Protein AF-A0A0B0CZV4-F1 (afdb_monomer_lite)

pLDDT: mean 95.46, std 4.56, range [60.25, 98.5]

Radius of gyration: 18.53 Å; chains: 1; bounding box: 37×29×48 Å

Structure (mmCIF, N/CA/C/O backbone):
data_AF-A0A0B0CZV4-F1
#
_entry.id   AF-A0A0B0CZV4-F1
#
loop_
_atom_site.group_PDB
_atom_site.id
_atom_site.type_symbol
_atom_site.label_atom_id
_atom_site.label_alt_id
_atom_site.label_comp_id
_atom_site.label_asym_id
_atom_site.label_entity_id
_atom_site.label_seq_id
_atom_site.pdbx_PDB_ins_code
_atom_site.Cartn_x
_atom_site.Cartn_y
_atom_site.Cartn_z
_atom_site.occupancy
_atom_site.B_iso_or_equiv
_atom_site.auth_seq_id
_atom_site.auth_comp_id
_atom_site.auth_asym_id
_atom_site.auth_atom_id
_atom_site.pdbx_PDB_model_num
ATOM 1 N N . SER A 1 1 ? 15.281 -7.758 -5.958 1.00 60.25 1 SER A N 1
ATOM 2 C CA . SER A 1 1 ? 15.014 -9.208 -5.991 1.00 60.25 1 SER A CA 1
ATOM 3 C C . SER A 1 1 ? 16.097 -9.901 -6.782 1.00 60.25 1 SER A C 1
ATOM 5 O O . SER A 1 1 ? 16.606 -9.297 -7.718 1.00 60.25 1 SER A O 1
ATOM 7 N N . GLN A 1 2 ? 16.464 -11.126 -6.413 1.00 85.75 2 GLN A N 1
ATOM 8 C CA . GLN A 1 2 ? 17.359 -11.934 -7.242 1.00 85.75 2 GLN A CA 1
ATOM 9 C C . GLN A 1 2 ? 16.633 -12.289 -8.557 1.00 85.75 2 GLN A C 1
ATOM 11 O O . GLN A 1 2 ? 15.478 -12.724 -8.485 1.00 85.75 2 GLN A O 1
ATOM 16 N N . PRO A 1 3 ? 17.253 -12.097 -9.738 1.00 90.00 3 PRO A N 1
ATOM 17 C CA . PRO A 1 3 ? 16.619 -12.370 -11.032 1.00 90.00 3 PRO A CA 1
ATOM 18 C C . PRO A 1 3 ? 16.040 -13.787 -11.153 1.00 90.00 3 PRO A C 1
ATOM 20 O O . PRO A 1 3 ? 14.958 -13.972 -11.704 1.00 90.00 3 PRO A O 1
ATOM 23 N N . GLU A 1 4 ? 16.713 -14.782 -10.575 1.00 92.44 4 GLU A N 1
ATOM 24 C CA . GLU A 1 4 ? 16.299 -16.191 -10.613 1.00 92.44 4 GLU A CA 1
ATOM 25 C C . GLU A 1 4 ? 14.943 -16.438 -9.942 1.00 92.44 4 GLU A C 1
ATOM 27 O O . GLU A 1 4 ? 14.102 -17.173 -10.466 1.00 92.44 4 GLU A O 1
ATOM 32 N N . VAL A 1 5 ? 14.701 -15.783 -8.802 1.00 94.12 5 VAL A N 1
ATOM 33 C CA . VAL A 1 5 ? 13.433 -15.887 -8.069 1.00 94.12 5 VAL A CA 1
ATOM 34 C C . VAL A 1 5 ? 12.301 -15.278 -8.892 1.00 94.12 5 VAL A C 1
ATOM 36 O O . VAL A 1 5 ? 11.238 -15.881 -9.018 1.00 94.12 5 VAL A O 1
ATOM 39 N N . TYR A 1 6 ? 12.541 -14.122 -9.516 1.00 94.06 6 TYR A N 1
ATOM 40 C CA . TYR A 1 6 ? 11.559 -13.489 -10.395 1.00 94.06 6 TYR A CA 1
ATOM 41 C C . TYR A 1 6 ? 11.203 -14.387 -11.589 1.00 94.06 6 TYR A C 1
ATOM 43 O O . TYR A 1 6 ? 10.028 -14.620 -11.860 1.00 94.06 6 TYR A O 1
ATOM 51 N N . GLN A 1 7 ? 12.201 -14.987 -12.243 1.00 94.00 7 GLN A N 1
ATOM 52 C CA . GLN A 1 7 ? 11.965 -15.936 -13.335 1.00 94.00 7 GLN A CA 1
ATOM 53 C C . GLN A 1 7 ? 11.194 -17.184 -12.883 1.00 94.00 7 GLN A C 1
ATOM 55 O O . GLN A 1 7 ? 10.364 -17.700 -13.631 1.00 94.00 7 GLN A O 1
ATOM 60 N N . LYS A 1 8 ? 11.442 -17.681 -11.664 1.00 94.81 8 LYS A N 1
ATOM 61 C CA . LYS A 1 8 ? 10.679 -18.799 -11.093 1.00 94.81 8 LYS A CA 1
ATOM 62 C C . LYS A 1 8 ? 9.196 -18.444 -10.943 1.00 94.81 8 LYS A C 1
ATOM 64 O O . LYS A 1 8 ? 8.360 -19.275 -11.288 1.00 94.81 8 LYS A O 1
ATOM 69 N N . HIS A 1 9 ? 8.882 -17.232 -10.484 1.00 94.81 9 HIS A N 1
ATOM 70 C CA . HIS A 1 9 ? 7.499 -16.752 -10.401 1.00 94.81 9 HIS A CA 1
ATOM 71 C C . HIS A 1 9 ? 6.853 -16.598 -11.785 1.00 94.81 9 HIS A C 1
ATOM 73 O O . HIS A 1 9 ? 5.743 -17.084 -11.986 1.00 94.81 9 HIS A O 1
ATOM 79 N N . LEU A 1 10 ? 7.568 -16.052 -12.776 1.00 95.50 10 LEU A N 1
ATOM 80 C CA . LEU A 1 10 ? 7.051 -15.985 -14.151 1.00 95.50 10 LEU A CA 1
ATOM 81 C C . LEU A 1 10 ? 6.687 -17.373 -14.697 1.00 95.50 10 LEU A C 1
ATOM 83 O O . LEU A 1 10 ? 5.604 -17.555 -15.249 1.00 95.50 10 LEU A O 1
ATOM 87 N N . ARG A 1 11 ? 7.535 -18.384 -14.463 1.00 95.00 11 ARG A N 1
ATOM 88 C CA . ARG A 1 11 ? 7.246 -19.763 -14.887 1.00 95.00 11 ARG A CA 1
ATOM 89 C C . ARG A 1 11 ? 5.989 -20.336 -14.235 1.00 95.00 11 ARG A C 1
ATOM 91 O O . ARG A 1 11 ? 5.262 -21.065 -14.905 1.00 95.00 11 ARG A O 1
ATOM 98 N N . SER A 1 12 ? 5.706 -20.004 -12.971 1.00 95.38 12 SER A N 1
ATOM 99 C CA . SER A 1 12 ? 4.451 -20.431 -12.328 1.00 95.38 12 SER A CA 1
ATOM 100 C C . SER A 1 12 ? 3.204 -19.819 -12.971 1.00 95.38 12 SER A C 1
ATOM 102 O O . SER A 1 12 ? 2.142 -20.431 -12.930 1.00 95.38 12 SER A O 1
ATOM 104 N N . GLU A 1 13 ? 3.350 -18.678 -13.646 1.00 95.19 13 GLU A N 1
ATOM 105 C CA . GLU A 1 13 ? 2.295 -18.023 -14.426 1.00 95.19 13 GLU A CA 1
ATOM 106 C C . GLU A 1 13 ? 2.328 -18.404 -15.919 1.00 95.19 13 GLU A C 1
ATOM 108 O O . GLU A 1 13 ? 1.602 -17.828 -16.724 1.00 95.19 13 GLU A O 1
ATOM 113 N N . LYS A 1 14 ? 3.146 -19.398 -16.307 1.00 96.00 14 LYS A N 1
ATOM 114 C CA . LYS A 1 14 ? 3.389 -19.807 -17.706 1.00 96.00 14 LYS A CA 1
ATOM 115 C C . LYS A 1 14 ? 3.969 -18.686 -18.582 1.00 96.00 14 LYS A C 1
ATOM 117 O O . LYS A 1 14 ? 3.787 -18.690 -19.797 1.00 96.00 14 LYS A O 1
ATOM 122 N N . LEU A 1 15 ? 4.691 -17.750 -17.971 1.00 95.31 15 LEU A N 1
ATOM 123 C CA . LEU A 1 15 ? 5.383 -16.653 -18.640 1.00 95.31 15 LEU A CA 1
ATOM 124 C C . LEU A 1 15 ? 6.899 -16.883 -18.648 1.00 95.31 15 LEU A C 1
ATOM 126 O O . LEU A 1 15 ? 7.462 -17.572 -17.792 1.00 95.31 15 LEU A O 1
ATOM 130 N N . SER A 1 16 ? 7.574 -16.267 -19.614 1.00 94.06 16 SER A N 1
ATOM 131 C CA . SER A 1 16 ? 9.033 -16.209 -19.697 1.00 94.06 16 SER A CA 1
ATOM 132 C C . SER A 1 16 ? 9.529 -14.785 -19.475 1.00 94.06 16 SER A C 1
ATOM 134 O O . SER A 1 16 ? 8.792 -13.814 -19.653 1.00 94.06 16 SER A O 1
ATOM 136 N N . LEU A 1 17 ? 10.800 -14.657 -19.092 1.00 93.81 17 LEU A N 1
ATOM 137 C CA . LEU A 1 17 ? 11.439 -13.350 -19.041 1.00 93.81 17 LEU A CA 1
ATOM 138 C C . LEU A 1 17 ? 11.486 -12.760 -20.454 1.00 93.81 17 LEU A C 1
ATOM 140 O O . LEU A 1 17 ? 11.843 -13.454 -21.405 1.00 93.81 17 LEU A O 1
ATOM 144 N N . GLN A 1 18 ? 11.106 -11.494 -20.574 1.00 92.88 18 GLN A N 1
ATOM 145 C CA . GLN A 1 18 ? 11.172 -10.757 -21.831 1.00 92.88 18 GLN A CA 1
ATOM 146 C C . GLN A 1 18 ? 12.629 -10.446 -22.191 1.00 92.88 18 GLN A C 1
ATOM 148 O O . GLN A 1 18 ? 13.509 -10.408 -21.325 1.00 92.88 18 GLN A O 1
ATOM 153 N N . GLU A 1 19 ? 12.882 -10.192 -23.471 1.00 94.31 19 GLU A N 1
ATOM 154 C CA . GLU A 1 19 ? 14.183 -9.694 -23.912 1.00 94.31 19 GLU A CA 1
ATOM 155 C C . GLU A 1 19 ? 14.464 -8.308 -23.311 1.00 94.31 19 GLU A C 1
ATOM 157 O O . GLU A 1 19 ? 13.550 -7.515 -23.084 1.00 94.31 19 GLU A O 1
ATOM 162 N N . ASN A 1 20 ? 15.742 -8.004 -23.068 1.00 93.69 20 ASN A N 1
ATOM 163 C CA . ASN A 1 20 ? 16.201 -6.701 -22.570 1.00 93.69 20 ASN A CA 1
ATOM 164 C C . ASN A 1 20 ? 15.630 -6.288 -21.196 1.00 93.69 20 ASN A C 1
ATOM 166 O O . ASN A 1 20 ? 15.392 -5.106 -20.942 1.00 93.69 20 ASN A O 1
ATOM 170 N N . VAL A 1 21 ? 15.442 -7.247 -20.283 1.00 94.12 21 VAL A N 1
ATOM 171 C CA . VAL A 1 21 ? 15.089 -6.967 -18.882 1.00 94.12 21 VAL A CA 1
ATOM 172 C C . VAL A 1 21 ? 16.348 -6.853 -18.022 1.00 94.12 21 VAL A C 1
ATOM 174 O O . VAL A 1 21 ? 17.125 -7.799 -17.902 1.00 94.12 21 VAL A O 1
ATOM 177 N N . TYR A 1 22 ? 16.509 -5.706 -17.360 1.00 93.50 22 TYR A N 1
ATOM 178 C CA . TYR A 1 22 ? 17.648 -5.405 -16.492 1.00 93.50 22 TYR A CA 1
ATOM 179 C C . TYR A 1 22 ? 17.196 -5.275 -15.034 1.00 93.50 22 TYR A C 1
ATOM 181 O O . TYR A 1 22 ? 16.274 -4.522 -14.720 1.00 93.50 22 TYR A O 1
ATOM 189 N N . PHE A 1 23 ? 17.863 -5.986 -14.124 1.00 93.62 23 PHE A N 1
ATOM 190 C CA . PHE A 1 23 ? 17.592 -5.915 -12.688 1.00 93.62 23 PHE A CA 1
ATOM 191 C C . PHE A 1 23 ? 18.612 -5.000 -12.022 1.00 93.62 23 PHE A C 1
ATOM 193 O O . PHE A 1 23 ? 19.804 -5.296 -12.015 1.00 93.62 23 PHE A O 1
ATOM 200 N N . MET A 1 24 ? 18.143 -3.896 -11.446 1.00 92.75 24 MET A N 1
ATOM 201 C CA . MET A 1 24 ? 19.004 -2.879 -10.846 1.00 92.75 24 MET A CA 1
ATOM 202 C C . MET A 1 24 ? 18.405 -2.371 -9.536 1.00 92.75 24 MET A C 1
ATOM 204 O O . MET A 1 24 ? 17.186 -2.264 -9.388 1.00 92.75 24 MET A O 1
ATOM 208 N N . THR A 1 25 ? 19.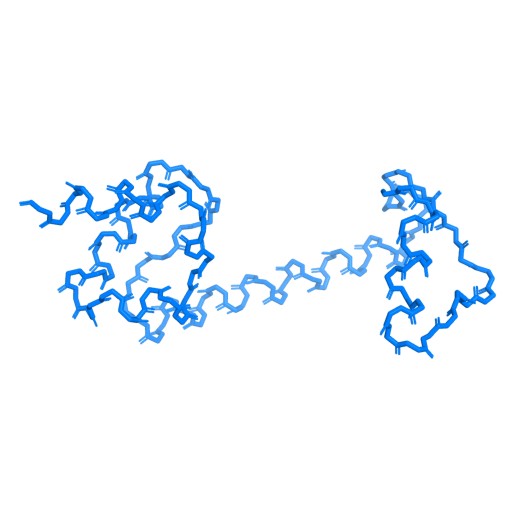261 -2.049 -8.571 1.00 93.94 25 THR A N 1
ATOM 209 C CA . THR A 1 25 ? 18.854 -1.350 -7.349 1.00 93.94 25 THR A CA 1
ATOM 210 C C . THR A 1 25 ? 18.788 0.151 -7.620 1.00 93.94 25 THR A C 1
ATOM 212 O O . THR A 1 25 ? 19.622 0.688 -8.344 1.00 93.94 25 THR A O 1
ATOM 215 N N . LYS A 1 26 ? 17.785 0.834 -7.049 1.00 93.75 26 LYS A N 1
ATOM 216 C CA . LYS A 1 26 ? 17.553 2.278 -7.255 1.00 93.75 26 LYS A CA 1
ATOM 217 C C . LYS A 1 26 ? 17.460 2.673 -8.740 1.00 93.75 26 LYS A C 1
ATOM 219 O O . LYS A 1 26 ? 18.009 3.688 -9.168 1.00 93.75 26 LYS A O 1
ATOM 224 N N . ALA A 1 27 ? 16.794 1.840 -9.542 1.00 95.75 27 ALA A N 1
ATOM 225 C CA . ALA A 1 27 ? 16.676 2.006 -10.992 1.00 95.75 27 ALA A CA 1
ATOM 226 C C . ALA A 1 27 ? 16.051 3.357 -11.406 1.00 95.75 27 ALA A C 1
ATOM 228 O O . ALA A 1 27 ? 16.319 3.855 -12.499 1.00 95.75 27 ALA A O 1
ATOM 229 N N . GLU A 1 28 ? 15.281 3.989 -10.518 1.00 95.81 28 GLU A N 1
ATOM 230 C CA . GLU A 1 28 ? 14.732 5.332 -10.694 1.00 95.81 28 GLU A CA 1
ATOM 231 C C . GLU A 1 28 ? 15.800 6.422 -10.877 1.00 95.81 28 GLU A C 1
ATOM 233 O O . GLU A 1 28 ? 15.519 7.435 -11.509 1.00 95.81 28 GLU A O 1
ATOM 238 N N . SER A 1 29 ? 17.022 6.228 -10.371 1.00 96.38 29 SER A N 1
ATOM 239 C CA . SER A 1 29 ? 18.131 7.172 -10.578 1.00 96.38 29 SER A CA 1
ATOM 240 C C . SER A 1 29 ? 18.795 7.033 -11.951 1.00 96.38 29 SER A C 1
ATOM 242 O O . SER A 1 29 ? 19.519 7.933 -12.365 1.00 96.38 29 SER A O 1
ATOM 244 N N . TYR A 1 30 ? 18.556 5.921 -12.653 1.00 96.00 30 TYR A N 1
ATOM 245 C CA . TYR A 1 30 ? 19.196 5.598 -13.932 1.00 96.00 30 TYR A CA 1
ATOM 246 C C . TYR A 1 30 ? 18.245 5.720 -15.127 1.00 96.00 30 TYR A C 1
ATOM 248 O O . TYR A 1 30 ? 18.694 5.951 -16.245 1.00 96.00 30 TYR A O 1
ATOM 256 N N . SER A 1 31 ? 16.936 5.557 -14.914 1.00 97.19 31 SER A N 1
ATOM 257 C CA . SER A 1 31 ? 15.933 5.579 -15.979 1.00 97.19 31 SER A CA 1
ATOM 258 C C . SER A 1 31 ? 14.766 6.493 -15.631 1.00 97.19 31 SER A C 1
ATOM 260 O O . SER A 1 31 ? 14.026 6.253 -14.673 1.00 97.19 31 SER A O 1
ATOM 262 N N . ILE A 1 32 ? 14.549 7.502 -16.479 1.00 97.81 32 ILE A N 1
ATOM 263 C CA . ILE A 1 32 ? 13.395 8.405 -16.381 1.00 97.81 32 ILE A CA 1
ATOM 264 C C . ILE A 1 32 ? 12.092 7.606 -16.466 1.00 97.81 32 ILE A C 1
ATOM 266 O O . ILE A 1 32 ? 11.180 7.859 -15.689 1.00 97.81 32 ILE A O 1
ATOM 270 N N . ALA A 1 33 ? 12.020 6.585 -17.326 1.00 97.69 33 ALA A N 1
ATOM 271 C CA . ALA A 1 33 ? 10.832 5.742 -17.442 1.00 97.69 33 ALA A CA 1
ATOM 272 C C . ALA A 1 33 ? 10.489 5.032 -16.117 1.00 97.69 33 ALA A C 1
ATOM 274 O O . ALA A 1 33 ? 9.321 4.977 -15.728 1.00 97.69 33 ALA A O 1
ATOM 275 N N . VAL A 1 34 ? 11.498 4.552 -15.377 1.00 97.62 34 VAL A N 1
ATOM 276 C CA . VAL A 1 34 ? 11.303 3.927 -14.054 1.00 97.62 34 VAL A CA 1
ATOM 277 C C . VAL A 1 34 ? 10.861 4.956 -13.010 1.00 97.62 34 VAL A C 1
ATOM 279 O O . VAL A 1 34 ? 9.955 4.684 -12.213 1.00 97.62 34 VAL A O 1
ATOM 282 N N . ALA A 1 35 ? 11.454 6.154 -13.023 1.00 98.12 35 ALA A N 1
ATOM 283 C CA . ALA A 1 35 ? 11.036 7.249 -12.149 1.00 98.12 35 ALA A CA 1
ATOM 284 C C . ALA A 1 35 ? 9.576 7.662 -12.421 1.00 98.12 35 ALA A C 1
ATOM 286 O O . ALA A 1 35 ? 8.780 7.777 -11.486 1.00 98.12 35 ALA A O 1
ATOM 287 N N . THR A 1 36 ? 9.187 7.792 -13.691 1.00 98.44 36 THR A N 1
ATOM 288 C CA . THR A 1 36 ? 7.811 8.085 -14.111 1.00 98.44 36 THR A CA 1
ATOM 289 C C . THR A 1 36 ? 6.844 6.987 -13.673 1.00 98.44 36 THR A C 1
ATOM 291 O O . THR A 1 36 ? 5.816 7.294 -13.068 1.00 98.44 36 THR A O 1
ATOM 294 N N . GLY A 1 37 ? 7.182 5.711 -13.891 1.00 98.12 37 GLY A N 1
ATOM 295 C CA . GLY A 1 37 ? 6.373 4.583 -13.419 1.00 98.12 37 GLY A CA 1
ATOM 296 C C . GLY A 1 37 ? 6.164 4.612 -11.901 1.00 98.12 37 GLY A C 1
ATOM 297 O O . GLY A 1 37 ? 5.047 4.426 -11.416 1.00 98.12 37 GLY A O 1
ATOM 298 N N . SER A 1 38 ? 7.210 4.960 -11.147 1.00 97.81 38 SER A N 1
ATOM 299 C CA . SER A 1 38 ? 7.136 5.126 -9.691 1.00 97.81 38 SER A CA 1
ATOM 300 C C . SER A 1 38 ? 6.190 6.257 -9.267 1.00 97.81 38 SER A C 1
ATOM 302 O O . SER A 1 38 ? 5.483 6.115 -8.269 1.00 97.81 38 SER A O 1
ATOM 304 N N . ILE A 1 39 ? 6.148 7.373 -10.003 1.00 98.38 39 ILE A N 1
ATOM 305 C CA . ILE A 1 39 ? 5.228 8.493 -9.736 1.00 98.38 39 ILE A CA 1
ATOM 306 C C . ILE A 1 39 ? 3.781 8.086 -10.025 1.00 98.38 39 ILE A C 1
ATOM 308 O O . ILE A 1 39 ? 2.905 8.328 -9.191 1.00 98.38 39 ILE A O 1
ATOM 312 N N . ILE A 1 40 ? 3.531 7.428 -11.161 1.00 98.50 40 ILE A N 1
ATOM 313 C CA . ILE A 1 40 ? 2.194 6.949 -11.540 1.00 98.50 40 ILE A CA 1
ATOM 314 C C . ILE A 1 40 ? 1.660 5.981 -10.479 1.00 98.50 40 ILE A C 1
ATOM 316 O O . ILE A 1 40 ? 0.544 6.163 -9.991 1.00 98.50 40 ILE A O 1
ATOM 320 N N . ALA A 1 41 ? 2.478 5.016 -10.048 1.00 98.38 41 ALA A N 1
ATOM 321 C CA . ALA A 1 41 ? 2.101 4.063 -9.008 1.00 98.38 41 ALA A CA 1
ATOM 322 C C . ALA A 1 41 ? 1.757 4.756 -7.677 1.00 98.38 41 ALA A C 1
ATOM 324 O O . ALA A 1 41 ? 0.736 4.444 -7.064 1.00 98.38 41 ALA A O 1
ATOM 325 N N . ARG A 1 42 ? 2.558 5.742 -7.242 1.00 98.38 42 ARG A N 1
ATOM 326 C CA . ARG A 1 42 ? 2.273 6.517 -6.018 1.00 98.38 42 ARG A CA 1
ATOM 327 C C . ARG A 1 42 ? 0.987 7.332 -6.139 1.00 98.38 42 ARG A C 1
ATOM 329 O O . ARG A 1 42 ? 0.219 7.385 -5.183 1.00 98.38 42 ARG A O 1
ATOM 336 N N . SER A 1 43 ? 0.739 7.944 -7.297 1.00 98.44 43 SER A N 1
ATOM 337 C CA . SER A 1 43 ? -0.499 8.687 -7.553 1.00 98.44 43 SER A CA 1
ATOM 338 C C . SER A 1 43 ? -1.723 7.773 -7.477 1.00 98.44 43 SER A C 1
ATOM 340 O O . SER A 1 43 ? -2.686 8.097 -6.781 1.00 98.44 43 SER A O 1
ATOM 342 N N . ALA A 1 44 ? -1.665 6.605 -8.124 1.00 98.50 44 ALA A N 1
ATOM 343 C CA . ALA A 1 44 ? -2.736 5.614 -8.082 1.00 98.50 44 ALA A CA 1
ATOM 344 C C . ALA A 1 44 ? -2.983 5.107 -6.653 1.00 98.50 44 ALA A C 1
ATOM 346 O O . ALA A 1 44 ? -4.128 5.036 -6.214 1.00 98.50 44 ALA A O 1
ATOM 347 N N . PHE A 1 45 ? -1.913 4.845 -5.898 1.00 98.00 45 PHE A N 1
ATOM 348 C CA . PHE A 1 45 ? -1.998 4.441 -4.497 1.00 98.00 45 PHE A CA 1
ATOM 349 C C . PHE A 1 45 ? -2.699 5.491 -3.627 1.00 98.00 45 PHE A C 1
ATOM 351 O O . PHE A 1 45 ? -3.610 5.149 -2.882 1.00 98.00 45 PHE A O 1
ATOM 358 N N . VAL A 1 46 ? -2.319 6.771 -3.726 1.00 97.75 46 VAL A N 1
ATOM 359 C CA . VAL A 1 46 ? -2.958 7.840 -2.935 1.00 97.75 46 VAL A CA 1
ATOM 360 C C . VAL A 1 46 ? -4.444 7.967 -3.275 1.00 97.75 46 VAL A C 1
ATOM 362 O O . VAL A 1 46 ? -5.257 8.080 -2.364 1.00 97.75 46 VAL A O 1
ATOM 365 N N . LYS A 1 47 ? -4.815 7.884 -4.559 1.00 98.19 47 LYS A N 1
ATOM 366 C CA . LYS A 1 47 ? -6.226 7.898 -4.978 1.00 98.19 47 LYS A CA 1
ATOM 367 C C . LYS A 1 47 ? -7.008 6.720 -4.396 1.00 98.19 47 LYS A C 1
ATOM 369 O O . LYS A 1 47 ? -8.088 6.934 -3.860 1.00 98.19 47 LYS A O 1
ATOM 374 N N . ALA A 1 48 ? -6.451 5.511 -4.458 1.00 97.38 48 ALA A N 1
ATOM 375 C CA . ALA A 1 48 ? -7.080 4.325 -3.885 1.00 97.38 48 ALA A CA 1
ATOM 376 C C . ALA A 1 48 ? -7.266 4.463 -2.366 1.00 97.38 48 ALA A C 1
ATOM 378 O O . ALA A 1 48 ? -8.352 4.205 -1.868 1.00 97.38 48 ALA A O 1
ATOM 379 N N . MET A 1 49 ? -6.252 4.944 -1.637 1.00 97.25 49 MET A N 1
ATOM 380 C CA . MET A 1 49 ? -6.367 5.181 -0.191 1.00 97.25 49 MET A CA 1
ATOM 381 C C . MET A 1 49 ? -7.468 6.194 0.143 1.00 97.25 49 MET A C 1
ATOM 383 O O . MET A 1 49 ? -8.255 5.943 1.047 1.00 97.25 49 MET A O 1
ATOM 387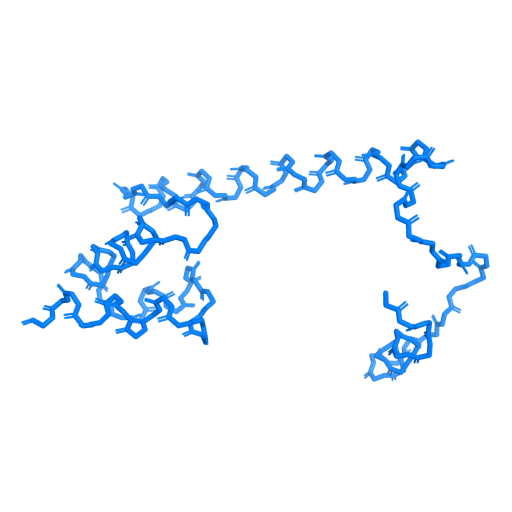 N N . ASN A 1 50 ? -7.558 7.297 -0.606 1.00 97.31 50 ASN A N 1
ATOM 388 C CA . ASN A 1 50 ? -8.621 8.287 -0.415 1.00 97.31 50 ASN A CA 1
ATOM 389 C C . ASN A 1 50 ? -10.011 7.693 -0.694 1.00 97.31 50 ASN A C 1
ATOM 391 O O . ASN A 1 50 ? -10.968 8.045 -0.014 1.00 97.31 50 ASN A O 1
ATOM 395 N N . GLN A 1 51 ? -10.127 6.794 -1.677 1.00 97.19 51 GLN A N 1
ATOM 396 C CA . GLN A 1 51 ? -11.383 6.099 -1.954 1.00 97.19 51 GLN A CA 1
ATOM 397 C C . GLN A 1 51 ? -11.786 5.193 -0.786 1.00 97.19 51 GLN A C 1
ATOM 399 O O . GLN A 1 51 ? -12.938 5.222 -0.378 1.00 97.19 51 GLN A O 1
ATOM 404 N N . LEU A 1 52 ? -10.840 4.459 -0.190 1.00 96.44 52 LEU A N 1
ATOM 405 C CA . LEU A 1 52 ? -11.125 3.642 0.994 1.00 96.44 52 LEU A CA 1
ATOM 406 C C . LEU A 1 52 ? -11.595 4.502 2.179 1.00 96.44 52 LEU A C 1
ATOM 408 O O . LEU A 1 52 ? -12.525 4.118 2.883 1.00 96.44 52 LEU A O 1
ATOM 412 N N . GLU A 1 53 ? -10.981 5.669 2.397 1.00 96.69 53 GLU A N 1
ATOM 413 C CA . GLU A 1 53 ? -11.433 6.619 3.427 1.00 96.69 53 GLU A CA 1
ATOM 414 C C . GLU A 1 53 ? -12.840 7.154 3.129 1.00 96.69 53 GLU A C 1
ATOM 416 O O . GLU A 1 53 ? -13.655 7.276 4.039 1.00 96.69 53 GLU A O 1
ATOM 421 N N . PHE A 1 54 ? -13.153 7.431 1.860 1.00 96.44 54 PHE A N 1
ATOM 422 C CA . PHE A 1 54 ? -14.487 7.859 1.441 1.00 96.44 54 PHE A CA 1
ATOM 423 C C . PHE A 1 54 ? -15.540 6.763 1.659 1.00 96.44 54 PHE A C 1
ATOM 425 O O . PHE A 1 54 ? -16.577 7.027 2.261 1.00 96.44 54 PHE A O 1
ATOM 432 N N . ASP A 1 55 ? -15.257 5.532 1.228 1.00 93.94 55 ASP A N 1
ATOM 433 C CA . ASP A 1 55 ? -16.184 4.397 1.310 1.00 93.94 55 ASP A CA 1
ATOM 434 C C . ASP A 1 55 ? -16.459 3.972 2.759 1.00 93.94 55 ASP A C 1
ATOM 436 O O . ASP A 1 55 ? -17.557 3.523 3.088 1.00 93.94 55 ASP A O 1
ATOM 440 N N . THR A 1 56 ? -15.457 4.099 3.631 1.00 94.12 56 THR A N 1
ATOM 441 C CA . THR A 1 56 ? -15.576 3.749 5.055 1.00 94.12 56 THR A CA 1
ATOM 442 C C . THR A 1 56 ? -15.982 4.925 5.933 1.00 94.12 56 THR A C 1
ATOM 444 O O . THR A 1 56 ? -16.325 4.714 7.088 1.00 94.12 56 THR A O 1
ATOM 447 N N . GLY A 1 57 ? -15.889 6.166 5.453 1.00 96.56 57 GLY A N 1
ATOM 448 C CA . GLY A 1 57 ? -16.073 7.361 6.282 1.00 96.56 57 GLY A CA 1
ATOM 449 C C . GLY A 1 57 ? -15.074 7.489 7.444 1.00 96.56 57 GLY A C 1
ATOM 450 O O . GLY A 1 57 ? -15.275 8.324 8.327 1.00 96.56 57 GLY A O 1
ATOM 451 N N . LEU A 1 58 ? -14.012 6.675 7.470 1.00 95.75 58 LEU A N 1
ATOM 452 C CA . LEU A 1 58 ? -13.012 6.629 8.535 1.00 95.75 58 LEU A CA 1
ATOM 453 C C . LEU A 1 58 ? -11.617 6.959 7.984 1.00 95.75 58 LEU A C 1
ATOM 455 O O . LEU A 1 58 ? -11.294 6.606 6.851 1.00 95.75 58 LEU A O 1
ATOM 459 N N . PRO A 1 59 ? -10.745 7.602 8.782 1.00 95.56 59 PRO A N 1
ATOM 460 C CA . PRO A 1 59 ? -9.373 7.870 8.370 1.00 95.56 59 PRO A CA 1
ATOM 461 C C . PRO A 1 59 ? -8.548 6.576 8.305 1.00 95.56 59 PRO A C 1
ATOM 463 O O . PRO A 1 59 ? -8.509 5.802 9.264 1.00 95.56 59 PRO A O 1
ATOM 466 N N . ILE A 1 60 ? -7.801 6.383 7.214 1.00 96.50 60 ILE A N 1
ATOM 467 C CA . ILE A 1 60 ? -6.962 5.205 6.964 1.00 96.50 60 ILE A CA 1
ATOM 468 C C . ILE A 1 60 ? -5.502 5.666 6.800 1.00 96.50 60 ILE A C 1
ATOM 470 O O . ILE A 1 60 ? -5.008 5.922 5.693 1.00 96.50 60 ILE A O 1
ATOM 474 N N . PRO A 1 61 ? -4.753 5.776 7.914 1.00 96.31 61 PRO A N 1
ATOM 475 C CA . PRO A 1 61 ? -3.372 6.224 7.873 1.00 96.31 61 PRO A CA 1
ATOM 476 C C . PRO A 1 61 ? -2.479 5.223 7.132 1.00 96.31 61 PRO A C 1
ATOM 478 O O . PRO A 1 61 ? -2.588 4.008 7.272 1.00 96.31 61 PRO A O 1
ATOM 481 N N . LYS A 1 62 ? -1.521 5.757 6.373 1.00 95.38 62 LYS A N 1
ATOM 482 C CA . LYS A 1 62 ? -0.520 4.969 5.643 1.00 95.38 62 LYS A CA 1
ATOM 483 C C . LYS A 1 62 ? 0.550 4.411 6.594 1.00 95.38 62 LYS A C 1
ATOM 485 O O . LYS A 1 62 ? 0.912 5.050 7.582 1.00 95.38 62 LYS A O 1
ATOM 490 N N . GLY A 1 63 ? 1.128 3.264 6.235 1.00 94.62 63 GLY A N 1
ATOM 491 C CA . GLY A 1 63 ? 2.211 2.611 6.980 1.00 94.62 63 GLY A CA 1
ATOM 492 C C . GLY A 1 63 ? 1.708 1.496 7.898 1.00 94.62 63 GLY A C 1
ATOM 493 O O . GLY A 1 63 ? 0.717 0.847 7.589 1.00 94.62 63 GLY A O 1
ATOM 494 N N . ALA A 1 64 ? 2.408 1.263 9.012 1.00 96.19 64 ALA A N 1
ATOM 495 C CA . ALA A 1 64 ? 2.096 0.190 9.970 1.00 96.19 64 ALA A CA 1
ATOM 496 C C . ALA A 1 64 ? 2.346 0.607 11.437 1.00 96.19 64 ALA A C 1
ATOM 498 O O . ALA A 1 64 ? 2.700 -0.214 12.281 1.00 96.19 64 ALA A O 1
ATOM 499 N N . SER A 1 65 ? 2.231 1.907 11.730 1.00 95.88 65 SER A N 1
ATOM 500 C CA . SER A 1 65 ? 2.458 2.461 13.075 1.00 95.88 65 SER A CA 1
ATOM 501 C C . SER A 1 65 ? 1.291 2.181 14.031 1.00 95.88 65 SER A C 1
ATOM 503 O O . SER A 1 65 ? 0.229 1.733 13.609 1.00 95.88 65 SER A O 1
ATOM 505 N N . SER A 1 66 ? 1.432 2.556 15.305 1.00 96.62 66 SER A N 1
ATOM 506 C CA . SER A 1 66 ? 0.344 2.467 16.294 1.00 96.62 66 SER A CA 1
ATOM 507 C C . SER A 1 66 ? -0.915 3.258 15.915 1.00 96.62 66 SER A C 1
ATOM 509 O O . SER A 1 66 ? -2.006 2.944 16.384 1.00 96.62 66 SER A O 1
ATOM 511 N N . LYS A 1 67 ? -0.802 4.269 15.041 1.00 97.44 67 LYS A N 1
ATOM 512 C CA . LYS A 1 67 ? -1.971 4.968 14.480 1.00 97.44 67 LYS A CA 1
ATOM 513 C C . LYS A 1 67 ? -2.807 4.054 13.579 1.00 97.44 67 LYS A C 1
ATOM 515 O O . LYS A 1 67 ? -4.023 4.186 13.559 1.00 97.44 67 LYS A O 1
ATOM 520 N N . VAL A 1 68 ? -2.160 3.130 12.867 1.00 97.75 68 VAL A N 1
ATOM 521 C CA . VAL A 1 68 ? -2.820 2.140 12.001 1.00 97.75 68 VAL A CA 1
ATOM 522 C C . VAL A 1 68 ? -3.533 1.091 12.847 1.00 97.75 68 VAL A C 1
ATOM 524 O O . VAL A 1 68 ? -4.665 0.749 12.534 1.00 97.75 68 VAL A O 1
ATOM 527 N N . ASP A 1 69 ? -2.928 0.659 13.960 1.00 97.88 69 ASP A N 1
ATOM 528 C CA . ASP A 1 69 ? -3.571 -0.263 14.913 1.00 97.88 69 ASP A CA 1
ATOM 529 C C . ASP A 1 69 ? -4.899 0.315 15.429 1.00 97.88 69 ASP A C 1
ATOM 531 O O . ASP A 1 69 ? -5.919 -0.370 15.450 1.00 97.88 69 ASP A O 1
ATOM 535 N N . LYS A 1 70 ? -4.897 1.607 15.792 1.00 97.94 70 LYS A N 1
ATOM 536 C CA . LYS A 1 70 ? -6.100 2.324 16.235 1.00 97.94 70 LYS A CA 1
ATOM 537 C C . LYS A 1 70 ? -7.136 2.452 15.121 1.00 97.94 70 LYS A C 1
ATOM 539 O O . LYS A 1 70 ? -8.296 2.159 15.360 1.00 97.94 70 LYS A O 1
ATOM 544 N N . ALA A 1 71 ? -6.728 2.846 13.914 1.00 97.44 71 ALA A N 1
ATOM 545 C CA . ALA A 1 71 ? -7.649 2.960 12.781 1.00 97.44 71 ALA A CA 1
ATOM 546 C C . ALA A 1 71 ? -8.310 1.614 12.437 1.00 97.44 71 ALA A C 1
ATOM 548 O O . ALA A 1 71 ? -9.519 1.552 12.242 1.00 97.44 71 ALA A O 1
ATOM 549 N N . ALA A 1 72 ? -7.541 0.522 12.443 1.00 97.56 72 ALA A N 1
ATOM 550 C CA . ALA A 1 72 ? -8.078 -0.820 12.245 1.00 97.56 72 ALA A CA 1
ATOM 551 C C . ALA A 1 72 ? -9.047 -1.229 13.368 1.00 97.56 72 ALA A C 1
ATOM 553 O O . ALA A 1 72 ? -10.072 -1.841 13.084 1.00 97.56 72 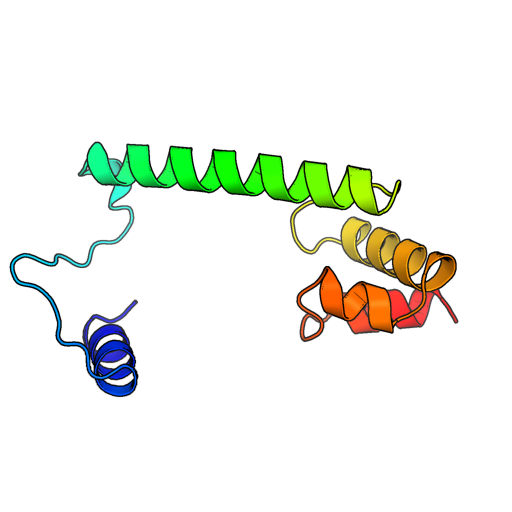ALA A O 1
ATOM 554 N N . ALA A 1 73 ? -8.774 -0.862 14.626 1.00 97.75 73 ALA A N 1
ATOM 555 C CA . ALA A 1 73 ? -9.698 -1.113 15.734 1.00 97.75 73 ALA A CA 1
ATOM 556 C C . ALA A 1 73 ? -11.024 -0.352 15.564 1.00 97.75 73 ALA A C 1
ATOM 558 O O . ALA A 1 73 ? -12.084 -0.917 15.816 1.00 97.75 73 ALA A O 1
ATOM 559 N N . GLU A 1 74 ? -10.983 0.898 15.094 1.00 97.44 74 GLU A N 1
ATOM 560 C CA . GLU A 1 74 ? -12.194 1.674 14.798 1.00 97.44 74 GLU A CA 1
ATOM 561 C C . GLU A 1 74 ? -12.996 1.074 13.634 1.00 97.44 74 GLU A C 1
ATOM 563 O O . GLU A 1 74 ? -14.216 0.973 13.731 1.00 97.44 74 GLU A O 1
ATOM 568 N N . ILE A 1 75 ? -12.329 0.578 12.583 1.00 97.56 75 ILE A N 1
ATOM 569 C CA . ILE A 1 75 ? -12.993 -0.160 11.493 1.00 97.56 75 ILE A CA 1
ATOM 570 C C . ILE A 1 75 ? -13.689 -1.415 12.033 1.00 97.56 75 ILE A C 1
ATOM 572 O O . ILE A 1 75 ? -14.857 -1.635 11.721 1.00 97.56 75 ILE A O 1
ATOM 576 N N . ILE A 1 76 ? -13.010 -2.211 12.870 1.00 97.38 76 ILE A N 1
ATOM 577 C CA . ILE A 1 76 ? -13.599 -3.422 13.464 1.00 97.38 76 ILE A CA 1
ATOM 578 C C . ILE A 1 76 ? -14.828 -3.067 14.313 1.00 97.38 76 ILE A C 1
ATOM 580 O O . ILE A 1 76 ? -15.847 -3.744 14.216 1.00 97.38 76 ILE A O 1
ATOM 584 N N . LYS A 1 77 ? -14.765 -2.006 15.128 1.00 97.19 77 LYS A N 1
ATOM 585 C CA . LYS A 1 77 ? -15.906 -1.567 15.951 1.00 97.19 77 LYS A CA 1
ATOM 586 C C . LYS A 1 77 ? -17.093 -1.104 15.110 1.00 97.19 77 LYS A C 1
ATOM 588 O O . LYS A 1 77 ? -18.230 -1.375 15.481 1.00 97.19 77 LYS A O 1
ATOM 593 N N . ALA A 1 78 ? -16.835 -0.386 14.018 1.00 96.69 78 ALA A N 1
ATOM 594 C CA . ALA A 1 78 ? -17.879 0.200 13.184 1.00 96.69 78 ALA A CA 1
ATOM 595 C C . ALA A 1 78 ? -18.518 -0.811 12.217 1.00 96.69 78 ALA A C 1
ATOM 597 O O . ALA A 1 78 ? -19.723 -0.752 11.985 1.00 96.69 78 ALA A O 1
ATOM 598 N N . TYR A 1 79 ? -17.722 -1.728 11.659 1.00 96.12 79 TYR A N 1
ATOM 599 C CA . TYR A 1 79 ? -18.129 -2.574 10.531 1.00 96.12 79 TYR A CA 1
ATOM 600 C C . TYR A 1 79 ? -17.889 -4.076 10.732 1.00 96.12 79 TYR A C 1
ATOM 602 O O . TYR A 1 79 ? -18.300 -4.870 9.889 1.00 96.12 79 TYR A O 1
ATOM 610 N N . GLY A 1 80 ? -17.242 -4.482 11.825 1.00 95.50 80 GLY A N 1
ATOM 611 C CA . GLY A 1 80 ? -16.853 -5.869 12.075 1.00 95.50 80 GLY A CA 1
ATOM 612 C C . GLY A 1 80 ? -15.495 -6.251 11.476 1.00 95.50 80 GLY A C 1
ATOM 613 O O . GLY A 1 80 ? -14.872 -5.497 10.726 1.00 95.50 80 GLY A O 1
ATOM 614 N N . GLU A 1 81 ? -15.013 -7.443 11.838 1.00 95.62 81 GLU A N 1
ATOM 615 C CA . GLU A 1 81 ? -13.709 -7.951 11.385 1.00 95.62 81 GLU A CA 1
ATOM 616 C C . GLU A 1 81 ? -13.688 -8.281 9.887 1.00 95.62 81 GLU A C 1
ATOM 618 O O . GLU A 1 81 ? -12.686 -7.998 9.234 1.00 95.62 81 GLU A O 1
ATOM 623 N N . ASP A 1 82 ? -14.793 -8.783 9.330 1.00 95.56 82 ASP A N 1
ATOM 624 C CA . ASP A 1 82 ? -14.900 -9.138 7.906 1.00 95.56 82 ASP A CA 1
ATOM 625 C C . ASP A 1 82 ? -14.605 -7.931 7.006 1.00 95.56 82 ASP A C 1
ATOM 627 O O . ASP A 1 82 ? -13.896 -8.034 6.004 1.00 95.56 82 ASP A O 1
ATOM 631 N N . LYS A 1 83 ? -15.055 -6.736 7.416 1.00 94.94 83 LYS A N 1
ATOM 632 C CA . LYS A 1 83 ? -14.773 -5.511 6.666 1.00 94.94 83 LYS A CA 1
ATOM 633 C C . LYS A 1 83 ? -13.283 -5.178 6.644 1.00 94.94 83 LYS A C 1
ATOM 635 O O . LYS A 1 83 ? -12.787 -4.628 5.663 1.00 94.94 83 LYS A O 1
ATOM 640 N N . LEU A 1 84 ? -12.546 -5.512 7.703 1.00 95.50 84 LEU A N 1
ATOM 641 C CA . LEU A 1 84 ? -11.100 -5.318 7.733 1.00 95.50 84 LEU A CA 1
ATOM 642 C C . LEU A 1 84 ? -10.387 -6.251 6.739 1.00 95.50 84 LEU A C 1
ATOM 644 O O . LEU A 1 84 ? -9.368 -5.845 6.179 1.00 95.50 84 LEU A O 1
ATOM 648 N N . GLU A 1 85 ? -10.915 -7.453 6.481 1.00 95.19 85 GLU A N 1
ATOM 649 C CA . GLU A 1 85 ? -10.354 -8.386 5.490 1.00 95.19 85 GLU A CA 1
ATOM 650 C C . GLU A 1 85 ? -10.427 -7.841 4.059 1.00 95.19 85 GLU A C 1
ATOM 652 O O . GLU A 1 85 ? -9.498 -8.038 3.277 1.00 95.19 85 GLU A O 1
ATOM 657 N N . GLU A 1 86 ? -11.478 -7.083 3.738 1.00 94.44 86 GLU A N 1
ATOM 658 C CA . GLU A 1 86 ? -11.624 -6.416 2.438 1.00 94.44 86 GLU A CA 1
ATOM 659 C C . GLU A 1 86 ? -10.638 -5.250 2.252 1.00 94.44 86 GLU A C 1
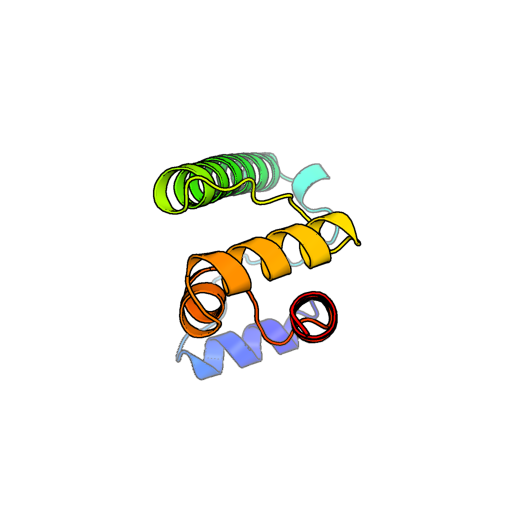ATOM 661 O O . GLU A 1 86 ? -10.215 -4.950 1.135 1.00 94.44 86 GLU A O 1
ATOM 666 N N . LEU A 1 87 ? -10.285 -4.564 3.343 1.00 94.31 87 LEU A N 1
ATOM 667 C CA . LEU A 1 87 ? -9.567 -3.286 3.303 1.00 94.31 87 LEU A CA 1
ATOM 668 C C . LEU A 1 87 ? -8.064 -3.417 3.578 1.00 94.31 87 LEU A C 1
ATOM 670 O O . LEU A 1 87 ? -7.275 -2.564 3.159 1.00 94.31 87 LEU A O 1
ATOM 674 N N . ALA A 1 88 ? -7.648 -4.446 4.320 1.00 95.75 88 ALA A N 1
ATOM 675 C CA . ALA A 1 88 ? -6.314 -4.523 4.902 1.00 95.75 88 ALA A CA 1
ATOM 676 C C . ALA A 1 88 ? -5.594 -5.846 4.619 1.00 95.75 88 ALA A C 1
ATOM 678 O O . ALA A 1 88 ? -6.166 -6.895 4.346 1.00 95.75 88 ALA A O 1
ATOM 679 N N . LYS A 1 89 ? -4.265 -5.811 4.754 1.00 96.38 89 LYS A N 1
ATOM 680 C CA . LYS A 1 89 ? -3.435 -7.021 4.761 1.00 96.38 89 LYS A CA 1
ATOM 681 C C . LYS A 1 89 ? -3.510 -7.669 6.140 1.00 96.38 89 LYS A C 1
ATOM 683 O O . LYS A 1 89 ? -2.682 -7.388 7.004 1.00 96.38 89 LYS A O 1
ATOM 688 N N . VAL A 1 90 ? -4.487 -8.546 6.345 1.00 96.44 90 VAL A N 1
ATOM 689 C CA . VAL A 1 90 ? -4.823 -9.045 7.691 1.00 96.44 90 VAL A CA 1
ATOM 690 C C . VAL A 1 90 ? -3.763 -9.924 8.357 1.00 96.44 90 VAL A C 1
ATOM 692 O O . VAL A 1 90 ? -3.771 -10.057 9.576 1.00 96.44 90 VAL A O 1
ATOM 695 N N . HIS A 1 91 ? -2.789 -10.436 7.602 1.00 96.38 91 HIS A N 1
ATOM 696 C CA . HIS A 1 91 ? -1.643 -11.181 8.142 1.00 96.38 91 HIS A CA 1
ATOM 697 C C . HIS A 1 91 ? -0.595 -10.294 8.845 1.00 96.38 91 HIS A C 1
ATOM 699 O O . HIS A 1 91 ? 0.370 -10.809 9.409 1.00 96.38 91 HIS A O 1
ATOM 705 N N . PHE A 1 92 ? -0.741 -8.966 8.810 1.00 97.12 92 PHE A N 1
ATOM 706 C CA . PHE A 1 92 ? 0.142 -8.057 9.538 1.00 97.12 92 PHE A CA 1
ATOM 707 C C . PHE A 1 92 ? -0.154 -8.089 11.043 1.00 97.12 92 PHE A C 1
ATOM 709 O O . PHE A 1 9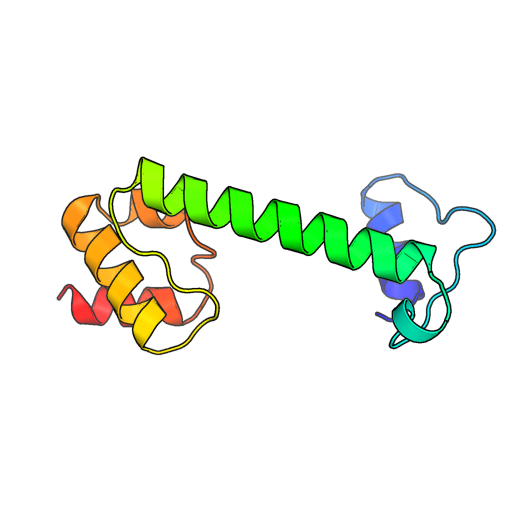2 ? -1.301 -8.197 11.474 1.00 97.12 92 PHE A O 1
ATOM 716 N N . ALA A 1 93 ? 0.883 -7.893 11.866 1.00 97.56 93 ALA A N 1
ATOM 717 C CA . ALA A 1 93 ? 0.750 -7.842 13.326 1.00 97.56 93 ALA A CA 1
ATOM 718 C C . ALA A 1 93 ? -0.238 -6.761 13.815 1.00 97.56 93 ALA A C 1
ATOM 720 O O . ALA A 1 93 ? -0.792 -6.882 14.908 1.00 97.56 93 ALA A O 1
ATOM 721 N N . ASN A 1 94 ? -0.471 -5.720 13.006 1.00 97.94 94 ASN A N 1
ATOM 722 C CA . ASN A 1 94 ? -1.443 -4.659 13.263 1.00 97.94 94 ASN A CA 1
ATOM 723 C C . ASN A 1 94 ? -2.857 -5.206 13.509 1.00 97.94 94 ASN A C 1
ATOM 725 O O . ASN A 1 94 ? -3.548 -4.701 14.386 1.00 97.94 94 ASN A O 1
ATOM 729 N N . THR A 1 95 ? -3.259 -6.276 12.814 1.00 97.00 95 THR A N 1
ATOM 730 C CA . THR A 1 95 ? -4.574 -6.908 12.996 1.00 97.00 95 THR A CA 1
ATOM 731 C C . THR A 1 95 ? -4.756 -7.421 14.421 1.00 97.00 95 THR A C 1
ATOM 733 O O . THR A 1 95 ? -5.752 -7.121 15.071 1.00 97.00 95 THR A O 1
ATOM 736 N N . MET A 1 96 ? -3.769 -8.150 14.953 1.00 97.31 96 MET A N 1
ATOM 737 C CA . MET A 1 96 ? -3.834 -8.678 16.321 1.00 97.31 96 MET A CA 1
ATOM 738 C C . MET A 1 96 ? -3.851 -7.561 17.366 1.00 97.31 96 MET A C 1
ATOM 740 O O . MET A 1 96 ? -4.591 -7.640 18.345 1.00 97.31 96 MET A O 1
ATOM 744 N N . LYS A 1 97 ? -3.066 -6.500 17.144 1.00 97.62 97 LYS A N 1
ATOM 745 C CA . LYS A 1 97 ? -3.056 -5.317 18.015 1.00 97.62 97 LYS A CA 1
ATOM 746 C C . LYS A 1 97 ? -4.396 -4.588 17.986 1.00 97.62 97 LYS A C 1
ATOM 748 O O . LYS A 1 97 ? -4.892 -4.219 19.040 1.00 97.62 97 LYS A O 1
ATOM 753 N N . ALA A 1 98 ? -4.996 -4.436 16.808 1.00 97.50 98 ALA A N 1
ATOM 754 C CA . ALA A 1 98 ? -6.312 -3.836 16.646 1.00 97.50 98 ALA A CA 1
ATOM 755 C C . ALA A 1 98 ? -7.387 -4.634 17.394 1.00 97.50 98 ALA A C 1
ATOM 757 O O . ALA A 1 98 ? -8.091 -4.062 18.217 1.00 97.50 98 ALA A O 1
ATOM 758 N N . LYS A 1 99 ? -7.444 -5.963 17.214 1.00 96.44 99 LYS A N 1
ATOM 759 C CA . LYS A 1 99 ? -8.381 -6.834 17.949 1.00 96.44 99 LYS A CA 1
ATOM 760 C C . LYS A 1 99 ? -8.223 -6.713 19.468 1.00 96.44 99 LYS A C 1
ATOM 762 O O . LYS A 1 99 ? -9.214 -6.705 20.188 1.00 96.44 99 LYS A O 1
ATOM 767 N N . ALA A 1 100 ? -6.992 -6.573 19.964 1.00 97.00 100 ALA A N 1
ATOM 768 C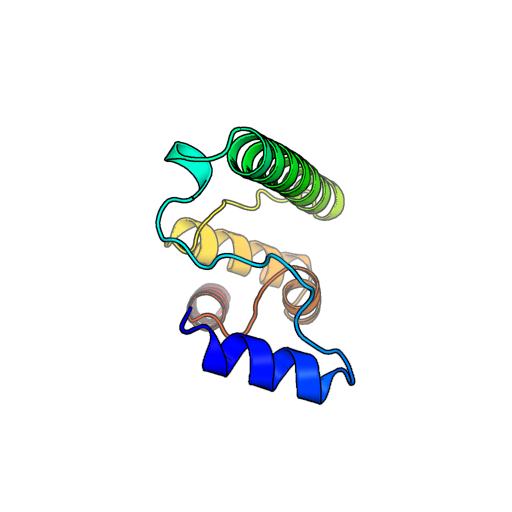 CA . ALA A 1 100 ? -6.734 -6.360 21.388 1.00 97.00 100 ALA A CA 1
ATOM 769 C C . ALA A 1 100 ? -7.226 -4.996 21.917 1.00 97.00 100 ALA A C 1
ATOM 771 O O . ALA A 1 100 ? -7.454 -4.885 23.113 1.00 97.00 100 ALA A O 1
ATOM 772 N N . LEU A 1 101 ? -7.394 -3.984 21.055 1.00 96.50 101 LEU A N 1
ATOM 773 C CA . LEU A 1 101 ? -7.936 -2.660 21.404 1.00 96.50 101 LEU A CA 1
ATOM 774 C C . LEU A 1 101 ? -9.472 -2.586 21.335 1.00 96.50 101 LEU A C 1
ATOM 776 O O . LEU A 1 101 ? -10.052 -1.580 21.745 1.00 96.50 101 LEU A O 1
ATOM 780 N N . VAL A 1 102 ? -10.117 -3.591 20.736 1.00 93.81 102 VAL A N 1
ATOM 781 C CA . VAL A 1 102 ? -11.583 -3.699 20.635 1.00 93.81 102 VAL A CA 1
ATOM 782 C C . VAL A 1 102 ? -12.173 -4.474 21.817 1.00 93.81 102 VAL A C 1
ATOM 784 O O . VAL A 1 102 ? -13.328 -4.245 22.164 1.00 93.81 102 VAL A O 1
ATOM 787 N N . ARG A 1 103 ? -11.382 -5.371 22.417 1.00 73.50 103 ARG A N 1
ATOM 788 C CA . ARG A 1 103 ? -11.713 -6.076 23.664 1.00 73.50 103 ARG A CA 1
ATOM 789 C C . ARG A 1 103 ? -11.764 -5.117 24.846 1.00 73.50 103 ARG A C 1
ATOM 791 O O . ARG A 1 103 ? -12.642 -5.340 25.703 1.00 73.50 103 ARG A O 1
#

Foldseek 3Di:
DPVVVVQVVCVVVVHGDDPPDDDDDPCLVVDVVVVVVVVVVVVVVVVVQVVVCVVQVFHQDDDQDVVNLCSLLVSCVVPNPVVCVVVHPCPDPSVVSSVVVND

Secondary structure (DSSP, 8-state):
--HHHHHHHHHHTT--PPTT----TTGGGT-HHHHHHHHHHHHHHHHHHHHHHHHHSS---SSSSHHHHHHHHHHHHHH-HHHHHHHS-TTSHHHHHHHHHH-

Sequence (103 aa):
SQPEVYQKHLRSEKLSLQENVYFMTKAESYSIAVATGSIIARSAFVKAMNQLEFDTGLPIPKGASSKVDKAAAEIIKAYGEDKLEELAKVHFANTMKAKALVR